Protein AF-A0AAJ4MGN9-F1 (afdb_monomer)

Foldseek 3Di:
DVLVVQLVVLVVQLVVLVVVCVCCVVVVDPNVVSVVSNVVSVVSNVCSVVVVVPDPPDD

Structure (mmCIF, N/CA/C/O backbone):
data_AF-A0AAJ4MGN9-F1
#
_entry.id   AF-A0AAJ4MGN9-F1
#
loop_
_atom_site.group_PDB
_atom_site.id
_atom_site.type_symbol
_atom_site.label_atom_id
_atom_site.label_alt_id
_atom_site.label_comp_id
_atom_site.label_asym_id
_atom_site.label_entity_id
_atom_site.label_seq_id
_atom_site.pdbx_PDB_ins_code
_atom_site.Cartn_x
_atom_site.Cartn_y
_atom_site.Cartn_z
_atom_site.occupancy
_atom_site.B_iso_or_equiv
_atom_site.auth_seq_id
_atom_site.auth_comp_id
_atom_site.auth_asym_id
_atom_site.auth_atom_id
_atom_site.pdbx_PDB_model_num
ATOM 1 N N . MET A 1 1 ? 18.337 11.465 -13.600 1.00 48.84 1 MET A N 1
ATOM 2 C CA . MET A 1 1 ? 17.591 11.834 -12.369 1.00 48.84 1 MET A CA 1
ATOM 3 C C . MET A 1 1 ? 16.256 11.093 -12.182 1.00 48.84 1 MET A C 1
ATOM 5 O O . MET A 1 1 ? 15.925 10.792 -11.047 1.00 48.84 1 MET A O 1
ATOM 9 N N . LYS A 1 2 ? 15.515 10.699 -13.237 1.00 54.00 2 LYS A N 1
ATOM 10 C CA . LYS A 1 2 ? 14.207 10.004 -13.105 1.00 54.00 2 LYS A CA 1
ATOM 11 C C . LYS A 1 2 ? 14.233 8.592 -12.471 1.00 54.00 2 LYS A C 1
ATOM 13 O O . LYS A 1 2 ? 13.199 8.114 -12.030 1.00 54.00 2 LYS A O 1
ATOM 18 N N . GLN A 1 3 ? 15.395 7.935 -12.386 1.00 58.53 3 GLN A N 1
ATOM 19 C CA . GLN A 1 3 ? 15.513 6.551 -11.891 1.00 58.53 3 GLN A CA 1
ATOM 20 C C . GLN A 1 3 ? 15.475 6.393 -10.361 1.00 58.53 3 GLN A C 1
ATOM 22 O O . GLN A 1 3 ? 15.259 5.282 -9.892 1.00 58.53 3 GLN A O 1
ATOM 27 N N . PHE A 1 4 ? 15.696 7.459 -9.581 1.00 60.00 4 PHE A N 1
ATOM 28 C CA . PHE A 1 4 ? 15.624 7.392 -8.111 1.00 60.00 4 PHE A CA 1
ATOM 29 C C . PHE A 1 4 ? 14.203 7.582 -7.570 1.00 60.00 4 PHE A C 1
ATOM 31 O O . PHE A 1 4 ? 13.898 7.126 -6.474 1.00 60.00 4 PHE A O 1
ATOM 38 N N . ILE A 1 5 ? 13.322 8.210 -8.353 1.00 67.56 5 ILE A N 1
ATOM 39 C CA . ILE A 1 5 ? 11.955 8.532 -7.930 1.00 67.56 5 ILE A CA 1
ATOM 40 C C . ILE A 1 5 ? 11.103 7.262 -7.830 1.00 67.56 5 ILE A C 1
ATOM 42 O O . ILE A 1 5 ? 10.339 7.118 -6.886 1.00 67.56 5 ILE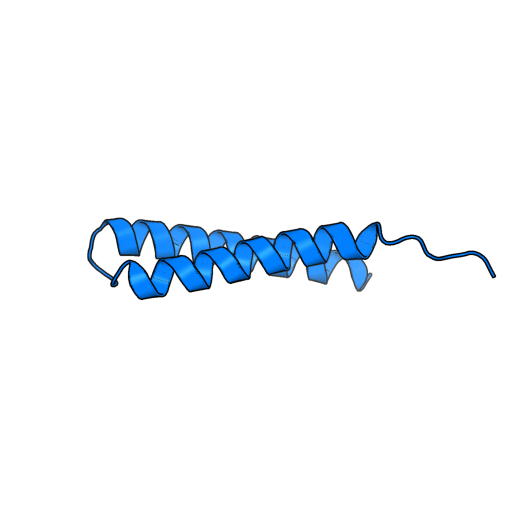 A O 1
ATOM 46 N N . GLN A 1 6 ? 11.267 6.315 -8.762 1.00 72.06 6 GLN A N 1
ATOM 47 C CA . GLN A 1 6 ? 10.490 5.071 -8.780 1.00 72.06 6 GLN A CA 1
ATOM 48 C C . GLN A 1 6 ? 10.664 4.228 -7.502 1.00 72.06 6 GLN A C 1
ATOM 50 O O . GLN A 1 6 ? 9.662 3.993 -6.829 1.00 72.06 6 GLN A O 1
ATOM 55 N N . PRO A 1 7 ? 11.888 3.829 -7.095 1.00 74.69 7 PRO A N 1
ATOM 56 C CA . PRO A 1 7 ? 12.060 3.023 -5.887 1.00 74.69 7 PRO A CA 1
ATOM 57 C C . PRO A 1 7 ? 11.659 3.772 -4.610 1.00 74.69 7 PRO A C 1
ATOM 59 O O . PRO A 1 7 ? 11.134 3.151 -3.692 1.00 74.69 7 PRO A O 1
ATOM 62 N N . LEU A 1 8 ? 11.848 5.097 -4.556 1.00 81.75 8 LEU A N 1
ATOM 63 C CA . LEU A 1 8 ? 11.419 5.914 -3.417 1.00 81.75 8 LEU A CA 1
ATOM 64 C C . LEU A 1 8 ? 9.887 5.909 -3.258 1.00 81.75 8 LEU A C 1
ATOM 66 O O . LEU A 1 8 ? 9.382 5.786 -2.145 1.00 81.75 8 LEU A O 1
ATOM 70 N N . LEU A 1 9 ? 9.151 6.003 -4.369 1.00 81.94 9 LEU A N 1
ATOM 71 C CA . LEU A 1 9 ? 7.687 6.028 -4.380 1.00 81.94 9 LEU A CA 1
ATOM 72 C C . LEU A 1 9 ? 7.101 4.674 -3.950 1.00 81.94 9 LEU A C 1
ATOM 74 O O . LEU A 1 9 ? 6.196 4.638 -3.120 1.00 81.94 9 LEU A O 1
ATOM 78 N N . PHE A 1 10 ? 7.656 3.556 -4.431 1.00 80.94 10 PHE A N 1
ATOM 79 C CA . PHE A 1 10 ? 7.225 2.218 -4.000 1.00 80.94 10 PHE A CA 1
ATOM 80 C C . PHE A 1 10 ? 7.589 1.914 -2.542 1.00 80.94 10 PHE A C 1
ATOM 82 O O . PHE A 1 10 ? 6.796 1.306 -1.821 1.00 80.94 10 PHE A O 1
ATOM 89 N N . LEU A 1 11 ? 8.736 2.404 -2.065 1.00 83.06 11 LEU A N 1
ATOM 90 C CA . LEU A 1 11 ? 9.107 2.302 -0.654 1.00 83.06 11 LEU A CA 1
ATOM 91 C C . LEU A 1 11 ? 8.114 3.065 0.234 1.00 83.06 11 LEU A C 1
ATOM 93 O O . LEU A 1 11 ? 7.638 2.510 1.224 1.00 83.06 11 LEU A O 1
ATOM 97 N N . LEU A 1 12 ? 7.730 4.285 -0.160 1.00 87.44 12 LEU A N 1
ATOM 98 C CA . LEU A 1 12 ? 6.693 5.060 0.527 1.00 87.44 12 LEU A CA 1
ATOM 99 C C . LEU A 1 12 ? 5.340 4.324 0.519 1.00 87.44 12 LEU A C 1
ATOM 101 O O . LEU A 1 12 ? 4.691 4.220 1.557 1.00 87.44 12 LEU A O 1
ATOM 105 N N . LEU A 1 13 ? 4.942 3.758 -0.626 1.00 86.06 13 LEU A N 1
ATOM 106 C CA . LEU A 1 13 ? 3.705 2.981 -0.766 1.00 86.06 13 LEU A CA 1
ATOM 107 C C . LEU A 1 13 ? 3.689 1.756 0.163 1.00 86.06 13 LEU A C 1
ATOM 109 O O . LEU A 1 13 ? 2.674 1.461 0.787 1.00 86.06 13 LEU A O 1
ATOM 113 N N . THR A 1 14 ? 4.826 1.070 0.290 1.00 86.00 14 THR A N 1
ATOM 114 C CA . THR A 1 14 ? 4.970 -0.101 1.171 1.00 86.00 14 THR A CA 1
ATOM 115 C C . THR A 1 14 ? 4.911 0.293 2.634 1.00 86.00 14 THR A C 1
ATOM 117 O O . THR A 1 14 ? 4.252 -0.389 3.413 1.00 86.00 14 THR A O 1
ATOM 120 N N . ALA A 1 15 ? 5.533 1.415 3.006 1.00 88.56 15 ALA A N 1
ATOM 121 C CA . ALA A 1 15 ? 5.434 1.950 4.357 1.00 88.56 15 ALA A CA 1
ATOM 122 C C . ALA A 1 15 ? 3.972 2.266 4.716 1.00 88.56 15 ALA A C 1
ATOM 124 O O . ALA A 1 15 ? 3.481 1.808 5.744 1.00 88.56 15 ALA A O 1
ATOM 125 N N . VAL A 1 16 ? 3.241 2.963 3.840 1.00 88.44 16 VAL A N 1
ATOM 126 C CA . VAL A 1 16 ? 1.816 3.275 4.052 1.00 88.44 16 VAL A CA 1
ATOM 127 C C . VAL A 1 16 ? 0.961 2.004 4.133 1.00 88.44 16 VAL A C 1
ATOM 129 O O . VAL A 1 16 ? 0.132 1.880 5.034 1.00 88.44 16 VAL A O 1
ATOM 132 N N . ALA A 1 17 ? 1.181 1.031 3.244 1.00 85.94 17 ALA A N 1
ATOM 133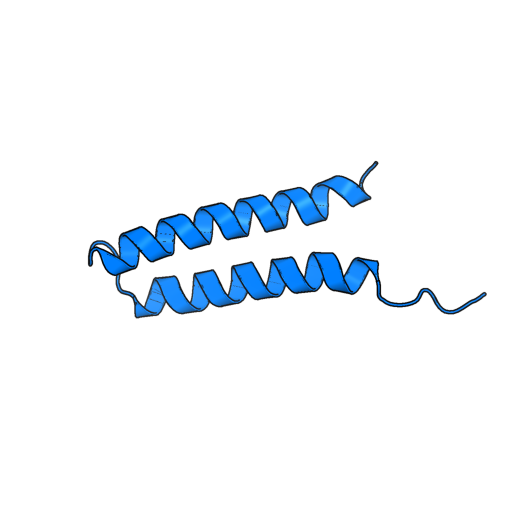 C CA . ALA A 1 17 ? 0.468 -0.247 3.266 1.00 85.94 17 ALA A CA 1
ATOM 134 C C . ALA A 1 17 ? 0.751 -1.058 4.544 1.00 85.94 17 ALA A C 1
ATOM 136 O O . ALA A 1 17 ? -0.152 -1.701 5.077 1.00 85.94 17 ALA A O 1
ATOM 137 N N . PHE A 1 18 ? 1.978 -0.994 5.067 1.00 84.94 18 PHE A N 1
ATOM 138 C CA . PHE A 1 18 ? 2.359 -1.612 6.336 1.00 84.94 18 PHE A CA 1
ATOM 139 C C . PHE A 1 18 ? 1.610 -0.988 7.520 1.00 84.94 18 PHE A C 1
ATOM 141 O O . PHE A 1 18 ? 1.023 -1.715 8.322 1.00 84.94 18 PHE A O 1
ATOM 148 N N . PHE A 1 19 ? 1.527 0.346 7.584 1.00 85.94 19 PHE A N 1
ATOM 149 C CA . PHE A 1 19 ? 0.722 1.037 8.601 1.00 85.94 19 PHE A CA 1
ATOM 150 C C . PHE A 1 19 ? -0.770 0.685 8.506 1.00 85.94 19 PHE A C 1
ATOM 152 O O . PHE A 1 19 ? -1.401 0.407 9.525 1.00 85.94 19 PHE A O 1
ATOM 159 N N . LEU A 1 20 ? -1.331 0.624 7.294 1.00 82.19 20 LEU A N 1
ATOM 160 C CA . LEU A 1 20 ? -2.717 0.188 7.081 1.00 82.19 20 LEU A CA 1
ATOM 161 C C . LEU A 1 20 ? -2.954 -1.261 7.525 1.00 82.19 20 LEU A C 1
ATOM 163 O O . LEU A 1 20 ? -4.033 -1.583 8.017 1.00 82.19 20 LEU A O 1
ATOM 167 N N . ASN A 1 21 ? -1.960 -2.139 7.390 1.00 83.75 21 ASN A N 1
ATOM 168 C CA . ASN A 1 21 ? -2.069 -3.518 7.851 1.00 83.75 21 ASN A CA 1
ATOM 169 C C . ASN A 1 21 ? -2.070 -3.620 9.383 1.00 83.75 21 ASN A C 1
ATOM 171 O O . ASN A 1 21 ? -2.886 -4.359 9.931 1.00 83.75 21 ASN A O 1
ATOM 175 N N . ILE A 1 22 ? -1.259 -2.805 10.070 1.00 83.62 22 ILE A N 1
ATOM 176 C CA . ILE A 1 22 ? -1.304 -2.668 11.536 1.00 83.62 22 ILE A CA 1
ATOM 177 C C . ILE A 1 22 ? -2.686 -2.177 11.993 1.00 83.62 22 ILE A C 1
ATOM 179 O O . ILE A 1 22 ? -3.251 -2.728 12.933 1.00 83.62 22 ILE A O 1
ATOM 183 N N . LEU A 1 23 ? -3.282 -1.205 11.296 1.00 83.00 23 LEU A N 1
ATOM 184 C CA . LEU A 1 23 ? -4.657 -0.769 11.584 1.00 83.00 23 LEU A CA 1
ATOM 185 C C . LEU A 1 23 ? -5.689 -1.879 11.329 1.00 83.00 23 LEU A C 1
ATOM 187 O O . LEU A 1 23 ? -6.668 -1.999 12.067 1.00 83.00 23 LEU A O 1
ATOM 191 N N . GLY A 1 24 ? -5.457 -2.723 10.322 1.00 80.19 24 GLY A N 1
ATOM 192 C CA . GLY A 1 24 ? -6.272 -3.910 10.073 1.00 80.19 24 GLY A CA 1
ATOM 193 C C . GLY A 1 24 ? -6.192 -4.939 11.203 1.00 80.19 24 GLY A C 1
ATOM 194 O O . GLY A 1 24 ? -7.215 -5.475 11.621 1.00 80.19 24 GLY A O 1
ATOM 195 N N . LEU A 1 25 ? -4.997 -5.163 11.758 1.00 82.25 25 LEU A N 1
ATOM 196 C CA . LEU A 1 25 ? -4.780 -6.014 12.938 1.00 82.25 25 LEU A CA 1
ATOM 197 C C . LEU A 1 25 ? -5.552 -5.520 14.169 1.00 82.25 25 LEU A C 1
ATOM 199 O O . LEU A 1 25 ? -6.016 -6.334 14.961 1.00 82.25 25 LEU A O 1
ATOM 203 N N . MET A 1 26 ? -5.755 -4.207 14.294 1.00 86.00 26 MET A N 1
ATOM 204 C CA . MET A 1 26 ? -6.559 -3.595 15.362 1.00 86.00 26 MET A CA 1
ATOM 205 C C . MET A 1 26 ? -8.080 -3.682 15.117 1.00 86.00 26 MET A C 1
ATOM 207 O O . MET A 1 26 ? -8.844 -3.020 15.812 1.00 86.00 26 MET A O 1
ATOM 211 N N . GLN A 1 27 ? -8.534 -4.464 14.127 1.00 78.69 27 GLN A N 1
ATOM 212 C CA . GLN A 1 27 ? -9.938 -4.618 13.708 1.00 78.69 27 GLN A CA 1
ATOM 213 C C . GLN A 1 27 ? -10.638 -3.324 13.247 1.00 78.69 27 GLN A C 1
ATOM 215 O O . GLN A 1 27 ? -11.843 -3.332 13.008 1.00 78.69 27 GLN A O 1
ATOM 220 N N . VAL A 1 28 ? -9.897 -2.225 13.054 1.00 80.12 28 VAL A N 1
ATOM 221 C CA . VAL A 1 28 ? -10.435 -0.955 12.527 1.00 80.12 28 VAL A CA 1
ATOM 222 C C . VAL A 1 28 ? -10.813 -1.100 11.050 1.00 80.12 28 VAL A C 1
ATOM 224 O O . VAL A 1 28 ? -11.762 -0.482 10.573 1.00 80.12 28 VAL A O 1
ATOM 227 N N . ILE A 1 29 ? -10.070 -1.939 10.324 1.00 76.88 29 ILE A N 1
ATOM 228 C CA . ILE A 1 29 ? -10.298 -2.266 8.917 1.00 76.88 29 ILE A CA 1
ATOM 229 C C . ILE A 1 29 ? -10.264 -3.792 8.784 1.00 76.88 29 ILE A C 1
ATOM 231 O O . ILE A 1 29 ? -9.412 -4.442 9.389 1.00 76.88 29 ILE A O 1
ATOM 235 N N . PRO A 1 30 ? -11.149 -4.404 7.989 1.00 81.19 30 PRO A N 1
ATOM 236 C CA . PRO A 1 30 ? -11.094 -5.837 7.754 1.00 81.19 30 PRO A CA 1
ATOM 237 C C . PRO A 1 30 ? -9.753 -6.313 7.171 1.00 81.19 30 PRO A C 1
ATOM 239 O O . PRO A 1 30 ? -9.300 -5.835 6.126 1.00 81.19 30 PRO A O 1
ATOM 242 N N . LEU A 1 31 ? -9.163 -7.334 7.806 1.00 80.75 31 LEU A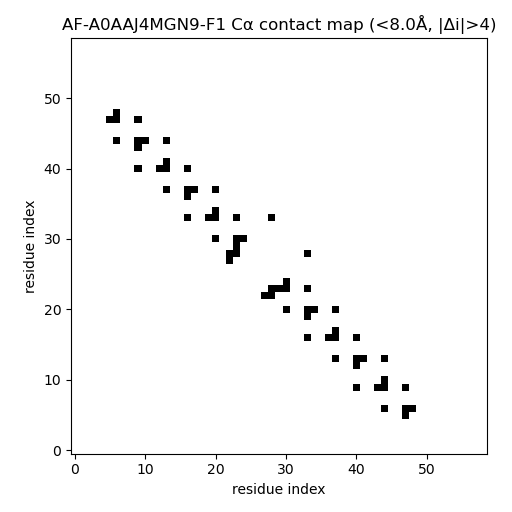 N 1
ATOM 243 C CA . LEU A 1 31 ? -7.878 -7.934 7.410 1.00 80.75 31 LEU A CA 1
ATOM 244 C C . LEU A 1 31 ? -7.856 -8.419 5.952 1.00 80.75 31 LEU A C 1
ATOM 246 O O . LEU A 1 31 ? -6.825 -8.367 5.287 1.00 80.75 31 LEU A O 1
ATOM 250 N N . TYR A 1 32 ? -9.004 -8.872 5.441 1.00 83.69 32 TYR A N 1
ATOM 251 C CA . TYR A 1 32 ? -9.145 -9.360 4.068 1.00 83.69 32 TYR A CA 1
ATOM 252 C C . TYR A 1 32 ? -8.956 -8.267 3.006 1.00 83.69 32 TYR A C 1
ATOM 254 O O . TYR A 1 32 ? -8.714 -8.597 1.850 1.00 83.69 32 TYR A O 1
ATOM 262 N N . ILE A 1 33 ? -9.020 -6.983 3.379 1.00 82.50 33 ILE A N 1
ATOM 263 C CA . ILE A 1 33 ? -8.711 -5.851 2.489 1.00 82.50 33 ILE A CA 1
ATOM 264 C C . ILE A 1 33 ? -7.249 -5.417 2.646 1.00 82.50 33 ILE A C 1
ATOM 266 O O . ILE A 1 33 ? -6.577 -5.106 1.663 1.00 82.50 33 ILE A O 1
ATOM 270 N N . THR A 1 34 ? -6.718 -5.419 3.869 1.00 86.00 34 THR A N 1
ATOM 271 C CA . THR A 1 34 ? -5.353 -4.936 4.132 1.00 86.00 34 THR A CA 1
ATOM 272 C C . THR A 1 34 ? -4.275 -5.920 3.672 1.00 86.00 34 THR A C 1
ATOM 274 O O . THR A 1 34 ? -3.197 -5.490 3.258 1.00 86.00 34 THR A O 1
ATOM 277 N N . LEU A 1 35 ? -4.558 -7.227 3.686 1.00 85.12 35 LEU A N 1
ATOM 278 C CA . LEU A 1 35 ? -3.684 -8.282 3.157 1.00 85.12 35 LEU A CA 1
ATOM 279 C C . LEU A 1 35 ? -3.389 -8.145 1.650 1.00 85.12 35 LEU A C 1
ATOM 281 O O . LEU A 1 35 ? -2.208 -8.080 1.301 1.00 85.12 35 LEU A O 1
ATOM 285 N N . PRO A 1 36 ? -4.385 -8.066 0.741 1.00 88.00 36 PRO A N 1
ATOM 286 C CA . PRO A 1 36 ? -4.117 -7.924 -0.691 1.00 88.00 36 PRO A CA 1
ATOM 287 C C . PRO A 1 36 ? -3.424 -6.599 -1.034 1.00 88.00 36 PRO A C 1
ATOM 289 O O . PRO A 1 36 ? -2.560 -6.579 -1.910 1.00 88.00 36 PRO A O 1
ATOM 292 N N . ILE A 1 37 ? -3.731 -5.511 -0.317 1.00 84.81 37 ILE A N 1
ATOM 293 C CA . ILE A 1 37 ? -3.041 -4.218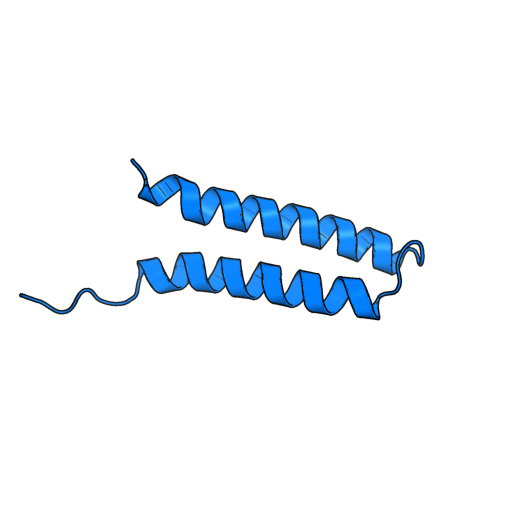 -0.476 1.00 84.81 37 ILE A CA 1
ATOM 294 C C . ILE A 1 37 ? -1.561 -4.341 -0.101 1.00 84.81 37 ILE A C 1
ATOM 296 O O . ILE A 1 37 ? -0.692 -3.887 -0.848 1.00 84.81 37 ILE A O 1
ATOM 300 N N . LEU A 1 38 ? -1.261 -4.980 1.033 1.00 85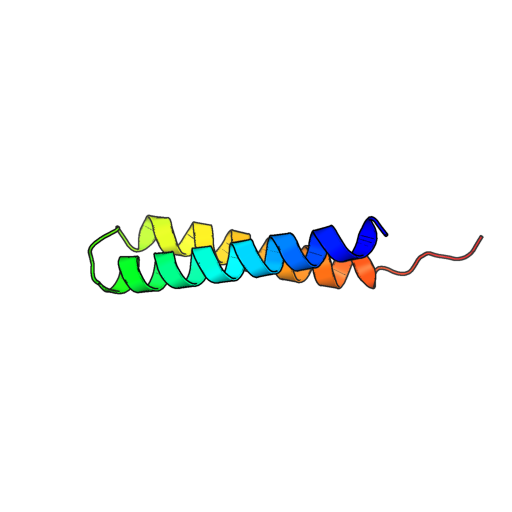.56 38 LEU A N 1
ATOM 301 C CA . LEU A 1 38 ? 0.114 -5.181 1.488 1.00 85.56 38 LEU A CA 1
ATOM 302 C C . LEU A 1 38 ? 0.891 -6.108 0.544 1.00 85.56 38 LEU A C 1
ATOM 304 O O . LEU A 1 38 ? 2.046 -5.828 0.225 1.00 85.56 38 LEU A O 1
ATOM 308 N N . PHE A 1 39 ? 0.244 -7.155 0.028 1.00 89.31 39 PHE A N 1
ATOM 309 C CA . PHE A 1 39 ? 0.830 -8.039 -0.978 1.00 89.31 39 PHE A CA 1
ATOM 310 C C . PHE A 1 39 ? 1.208 -7.281 -2.258 1.00 89.31 39 PHE A C 1
ATOM 312 O O . PHE A 1 39 ? 2.346 -7.380 -2.720 1.00 89.31 39 PHE A O 1
ATOM 319 N N . LEU A 1 40 ? 0.289 -6.471 -2.796 1.00 88.75 40 LEU A N 1
ATOM 320 C CA . LEU A 1 40 ? 0.539 -5.625 -3.968 1.00 88.75 40 LEU A CA 1
ATOM 321 C C . LEU A 1 40 ? 1.681 -4.635 -3.727 1.00 88.75 40 LEU A C 1
ATOM 323 O O . LEU A 1 40 ? 2.544 -4.480 -4.589 1.00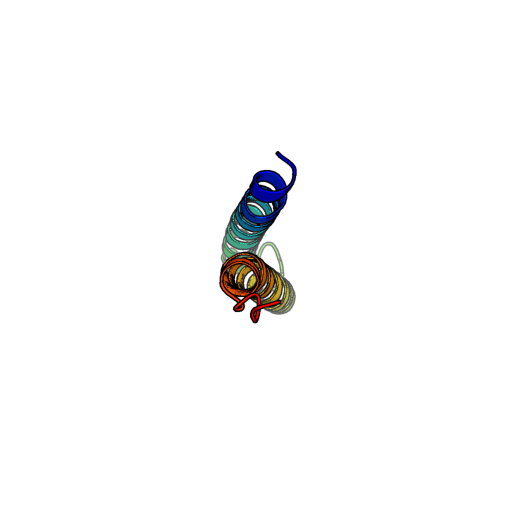 88.75 40 LEU A O 1
ATOM 327 N N . ALA A 1 41 ? 1.719 -3.992 -2.560 1.00 86.56 41 ALA A N 1
ATOM 328 C CA . ALA A 1 41 ? 2.761 -3.025 -2.235 1.00 86.56 41 ALA A CA 1
ATOM 329 C C . ALA A 1 41 ? 4.154 -3.676 -2.177 1.00 86.56 41 ALA A C 1
ATOM 331 O O . ALA A 1 41 ? 5.096 -3.168 -2.788 1.00 86.56 41 ALA A O 1
ATOM 332 N N . ILE A 1 42 ? 4.278 -4.834 -1.520 1.00 86.19 42 ILE A N 1
ATOM 333 C CA . ILE A 1 42 ? 5.537 -5.592 -1.467 1.00 86.19 42 ILE A CA 1
ATOM 334 C C . ILE A 1 42 ? 5.933 -6.078 -2.864 1.00 86.19 42 ILE A C 1
ATOM 336 O O . ILE A 1 42 ? 7.092 -5.923 -3.252 1.00 86.19 42 ILE A O 1
ATOM 340 N N . TYR A 1 43 ? 4.986 -6.615 -3.640 1.00 87.00 43 TYR A N 1
ATOM 341 C CA . TYR A 1 43 ? 5.240 -7.068 -5.008 1.00 87.00 43 TYR A CA 1
ATOM 342 C C . TYR A 1 43 ? 5.771 -5.933 -5.886 1.00 87.00 43 TYR A C 1
ATOM 344 O O . TYR A 1 43 ? 6.793 -6.096 -6.548 1.00 87.00 43 TYR A O 1
ATOM 352 N N . LEU A 1 44 ? 5.122 -4.767 -5.861 1.00 83.00 44 LEU A N 1
ATOM 353 C CA . LEU A 1 44 ? 5.538 -3.599 -6.637 1.00 83.00 44 LEU A CA 1
ATOM 354 C C . LEU A 1 44 ? 6.904 -3.069 -6.197 1.00 83.00 44 LEU A C 1
ATOM 356 O O . LEU A 1 44 ? 7.708 -2.673 -7.041 1.00 83.00 44 LEU A O 1
ATOM 360 N N . THR A 1 45 ? 7.202 -3.114 -4.902 1.00 83.62 45 THR A N 1
ATOM 361 C CA . THR A 1 45 ? 8.524 -2.758 -4.379 1.00 83.62 45 THR A CA 1
ATOM 362 C C . THR A 1 45 ? 9.590 -3.705 -4.889 1.00 83.62 45 THR A C 1
ATOM 364 O O . THR A 1 45 ? 10.554 -3.254 -5.510 1.00 83.62 45 THR A O 1
ATOM 367 N N . ILE A 1 46 ? 9.398 -5.014 -4.725 1.00 81.88 46 ILE A N 1
ATOM 368 C CA . ILE A 1 46 ? 10.330 -6.017 -5.249 1.00 81.88 46 ILE A CA 1
ATOM 369 C C . ILE A 1 46 ? 10.466 -5.861 -6.763 1.00 81.88 46 ILE A C 1
ATOM 371 O O . ILE A 1 46 ? 11.588 -5.840 -7.253 1.00 81.88 46 ILE A O 1
ATOM 375 N N . TYR A 1 47 ? 9.371 -5.668 -7.499 1.00 82.56 47 TYR A N 1
ATOM 376 C CA . TYR A 1 47 ? 9.387 -5.440 -8.943 1.00 82.56 47 TYR A CA 1
ATOM 377 C C . TYR A 1 47 ? 10.186 -4.186 -9.317 1.00 82.56 47 TYR A C 1
ATOM 379 O O . TYR A 1 47 ? 11.015 -4.231 -10.222 1.00 82.56 47 TYR A O 1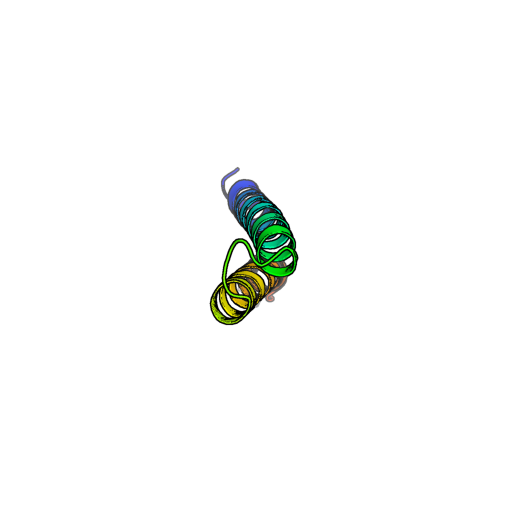
ATOM 387 N N . SER A 1 48 ? 10.024 -3.081 -8.589 1.00 77.19 48 SER A N 1
ATOM 388 C CA . SER A 1 48 ? 10.798 -1.860 -8.825 1.00 77.19 48 SER A CA 1
ATOM 389 C C . SER A 1 48 ? 12.293 -2.046 -8.563 1.00 77.19 48 SER A C 1
ATOM 391 O O . SER A 1 48 ? 13.109 -1.416 -9.241 1.00 77.19 48 SER A O 1
ATOM 393 N N . PHE A 1 49 ? 12.671 -2.880 -7.592 1.00 74.38 49 PHE A N 1
ATOM 394 C CA . PHE A 1 49 ? 14.072 -3.205 -7.314 1.00 74.38 49 PHE A CA 1
ATOM 395 C C . PHE A 1 49 ? 1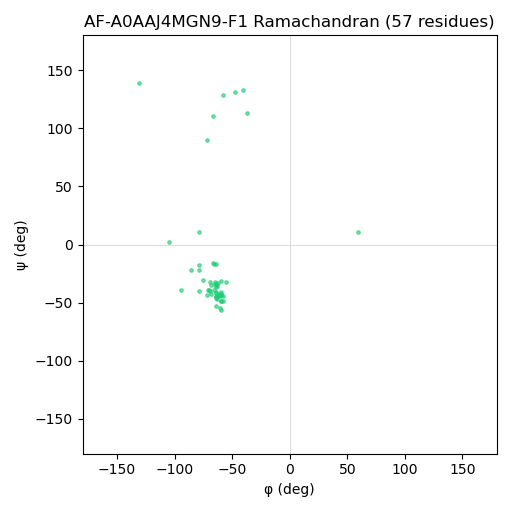4.634 -4.243 -8.302 1.00 74.38 49 PHE A C 1
ATOM 397 O O . PHE A 1 49 ? 15.763 -4.093 -8.775 1.00 74.38 49 PHE A O 1
ATOM 404 N N . ALA A 1 50 ? 13.846 -5.258 -8.656 1.00 74.94 50 ALA A N 1
ATOM 405 C CA . ALA A 1 50 ? 14.214 -6.355 -9.546 1.00 74.94 50 ALA A CA 1
ATOM 406 C C . ALA A 1 50 ? 14.325 -5.889 -11.000 1.00 74.94 50 ALA A C 1
ATOM 408 O O . ALA A 1 50 ? 15.327 -6.179 -11.649 1.00 74.94 50 ALA A O 1
ATOM 409 N N . ASN A 1 51 ? 13.386 -5.071 -11.485 1.00 64.50 51 ASN A N 1
ATOM 410 C CA . ASN A 1 51 ? 13.409 -4.513 -12.841 1.00 64.50 51 ASN A CA 1
ATOM 411 C C . ASN A 1 51 ? 14.606 -3.569 -13.075 1.00 64.50 51 ASN A C 1
ATOM 413 O O . ASN A 1 51 ? 14.980 -3.299 -14.212 1.00 64.50 51 ASN A O 1
ATOM 417 N N . ARG A 1 52 ? 15.266 -3.098 -12.006 1.00 60.53 52 ARG A N 1
ATOM 418 C CA . ARG A 1 52 ? 16.530 -2.349 -12.095 1.00 60.53 52 ARG A CA 1
ATOM 419 C C . ARG A 1 52 ? 17.752 -3.253 -12.323 1.00 60.53 52 ARG A C 1
ATOM 421 O O . ARG A 1 52 ? 18.768 -2.763 -12.807 1.00 60.53 52 ARG A O 1
ATOM 428 N N . ARG A 1 53 ? 17.664 -4.545 -11.971 1.00 59.03 53 ARG A N 1
ATOM 429 C CA . ARG A 1 53 ? 18.701 -5.576 -12.186 1.00 59.03 53 ARG A CA 1
ATOM 430 C C . ARG A 1 53 ? 18.385 -6.539 -13.333 1.00 59.03 53 ARG A C 1
ATOM 432 O O . ARG A 1 53 ? 19.182 -7.441 -13.578 1.00 59.03 53 ARG A O 1
ATOM 439 N N . VAL A 1 54 ? 17.270 -6.365 -14.046 1.00 59.84 54 VAL A N 1
ATOM 440 C CA . VAL A 1 54 ? 17.032 -7.117 -15.282 1.00 59.84 54 VAL A CA 1
ATOM 441 C C . VAL A 1 54 ? 18.065 -6.653 -16.307 1.00 59.84 54 VAL A C 1
ATOM 443 O O . VAL A 1 54 ? 18.090 -5.503 -16.743 1.00 59.84 54 VAL A O 1
ATOM 446 N N . TYR A 1 55 ? 18.977 -7.572 -16.594 1.00 60.25 55 TYR A N 1
ATOM 447 C CA . TYR A 1 55 ? 20.060 -7.503 -17.557 1.00 60.25 55 TYR A CA 1
ATOM 448 C C . TYR A 1 55 ? 19.651 -6.740 -18.830 1.00 60.25 55 TYR A C 1
ATOM 450 O O . TYR A 1 55 ? 18.811 -7.193 -19.606 1.00 60.25 55 TYR A O 1
ATOM 458 N N . ARG A 1 56 ? 20.267 -5.573 -19.060 1.00 57.31 56 ARG A N 1
ATOM 459 C CA . ARG A 1 56 ? 20.289 -4.927 -20.377 1.00 57.31 56 ARG A CA 1
ATOM 460 C C . ARG A 1 56 ? 21.230 -5.759 -21.238 1.00 57.31 56 ARG A C 1
ATOM 462 O O . ARG A 1 56 ? 22.435 -5.529 -21.215 1.00 57.31 56 ARG A O 1
ATOM 469 N N . GLY A 1 57 ? 20.684 -6.765 -21.918 1.00 68.94 57 GLY A N 1
ATOM 470 C CA . GLY A 1 57 ? 21.418 -7.505 -22.938 1.00 68.94 57 GLY A CA 1
ATOM 471 C C . GLY A 1 57 ? 22.126 -6.535 -23.880 1.00 68.94 57 GLY A C 1
ATOM 472 O O . GLY A 1 57 ? 21.533 -5.543 -24.309 1.00 68.94 57 GLY A O 1
ATOM 473 N N . MET A 1 58 ? 23.409 -6.810 -24.108 1.00 57.03 58 MET A N 1
ATOM 474 C CA . MET A 1 58 ? 24.302 -6.105 -25.023 1.00 57.03 58 MET A CA 1
ATOM 475 C C . MET A 1 58 ? 23.616 -5.730 -26.341 1.00 57.03 58 MET A C 1
ATOM 477 O O . MET A 1 58 ? 23.001 -6.573 -26.996 1.00 57.03 58 MET A O 1
ATOM 481 N N . ARG A 1 59 ? 23.807 -4.479 -26.748 1.00 49.28 59 ARG A N 1
ATOM 482 C CA . ARG A 1 59 ? 23.989 -4.093 -28.146 1.00 49.28 59 ARG A CA 1
ATOM 483 C C . A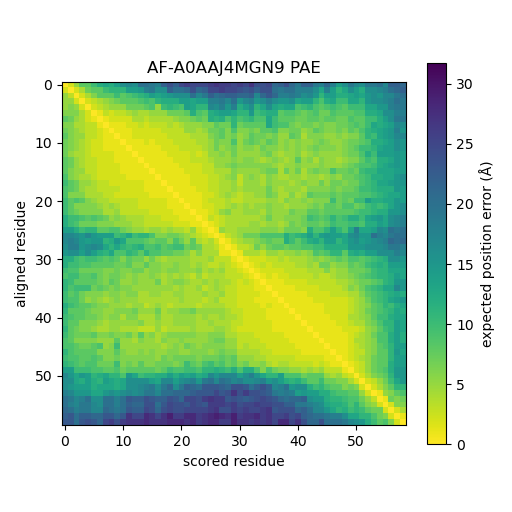RG A 1 59 ? 25.208 -3.195 -28.219 1.00 49.28 59 ARG A C 1
ATOM 485 O O . ARG A 1 59 ? 25.314 -2.324 -27.325 1.00 49.28 59 ARG A O 1
#

Mean predicted aligned error: 8.46 Å

Sequence (59 aa):
MKQFIQPLLFLLLTAVAFFLNILGLMQVIPLYITLPILFLAIYLTIYSFANRRVYRGMR

Solvent-accessible surface area (backbone atoms only — not comparable to full-atom values): 3330 Å² total; per-residue (Å²): 124,79,76,60,53,57,52,52,51,31,50,51,47,31,53,53,32,50,54,48,34,55,43,13,75,69,67,78,37,64,51,85,58,28,51,58,50,34,50,52,28,50,50,50,32,51,47,52,59,48,65,72,66,58,76,80,73,87,129

Secondary structure (DSSP, 8-state):
-TTTHHHHHHHHHHHHHHHHHHHHHTTSS-HHHHHHHHHHHHHHHHHHHHTTTS-----

pLDDT: mean 77.34, std 11.18, range [48.84, 89.31]

Radius of gyration: 14.76 Å; Cα contacts (8 Å, |Δi|>4): 32; chains: 1; bounding box: 35×21×44 Å